Protein AF-A0AA43TR00-F1 (afdb_monomer_lite)

Radius of gyration: 16.91 Å; chains: 1; bounding box: 35×17×51 Å

Organism: NCBI:txid3053457

Structure (mmCIF, N/CA/C/O backbone):
data_AF-A0AA43TR00-F1
#
_entry.id   AF-A0AA43TR00-F1
#
loop_
_atom_site.group_PDB
_atom_site.id
_atom_site.type_symbol
_atom_site.label_atom_id
_atom_site.label_alt_id
_atom_site.label_comp_id
_atom_site.label_asym_id
_atom_site.label_entity_id
_atom_site.label_seq_id
_atom_site.pdbx_PDB_ins_code
_atom_site.Cartn_x
_atom_site.Cartn_y
_atom_site.Cartn_z
_atom_site.occupancy
_atom_site.B_iso_or_equiv
_atom_site.auth_seq_id
_atom_site.auth_comp_id
_atom_site.auth_asym_id
_atom_site.auth_atom_id
_atom_site.pdbx_PDB_model_num
ATOM 1 N N . MET A 1 1 ? 15.314 -7.916 8.777 1.00 61.78 1 MET A N 1
ATOM 2 C CA . MET A 1 1 ? 14.362 -7.377 7.782 1.00 61.78 1 MET A CA 1
ATOM 3 C C . MET A 1 1 ? 13.985 -6.005 8.293 1.00 61.78 1 MET A C 1
ATOM 5 O O . MET A 1 1 ? 13.623 -5.936 9.459 1.00 61.78 1 MET A O 1
ATOM 9 N N . ASP A 1 2 ? 14.192 -4.938 7.520 1.00 85.94 2 ASP A N 1
ATOM 10 C CA . ASP A 1 2 ? 13.721 -3.618 7.953 1.00 85.94 2 ASP A CA 1
ATOM 11 C C . ASP A 1 2 ? 12.185 -3.581 7.940 1.00 85.94 2 ASP A C 1
ATOM 13 O O . ASP A 1 2 ? 11.529 -4.386 7.267 1.00 85.94 2 ASP A O 1
ATOM 17 N N . GLU A 1 3 ? 11.610 -2.685 8.738 1.00 93.56 3 GLU A N 1
ATOM 18 C CA . GLU A 1 3 ? 10.156 -2.590 8.897 1.00 93.56 3 GLU A CA 1
ATOM 19 C C . GLU A 1 3 ? 9.464 -2.320 7.554 1.00 93.56 3 GLU A C 1
ATOM 21 O O . GLU A 1 3 ? 8.382 -2.840 7.296 1.00 93.56 3 GLU A O 1
ATOM 26 N N . GLN A 1 4 ? 10.119 -1.586 6.650 1.00 91.00 4 GLN A N 1
ATOM 27 C CA . GLN A 1 4 ? 9.580 -1.273 5.327 1.00 91.00 4 GLN A CA 1
ATOM 28 C C . GLN A 1 4 ? 9.366 -2.533 4.479 1.00 91.00 4 GLN A C 1
ATOM 30 O O . GLN A 1 4 ? 8.287 -2.718 3.913 1.00 91.00 4 GLN A O 1
ATOM 35 N N . LEU A 1 5 ? 10.355 -3.430 4.405 1.00 92.56 5 LEU A N 1
ATOM 36 C CA . LEU A 1 5 ? 10.217 -4.683 3.663 1.00 92.56 5 LEU A CA 1
ATOM 37 C C . LEU A 1 5 ? 9.197 -5.620 4.315 1.00 92.56 5 LEU A C 1
ATOM 39 O O . LEU A 1 5 ? 8.452 -6.294 3.600 1.00 92.56 5 LEU A O 1
ATOM 43 N N . PHE A 1 6 ? 9.154 -5.658 5.648 1.00 94.62 6 PHE A N 1
ATOM 44 C CA . PHE A 1 6 ? 8.156 -6.440 6.372 1.00 94.62 6 PHE A CA 1
ATOM 45 C C . PHE A 1 6 ? 6.737 -5.993 5.999 1.00 94.62 6 PHE A C 1
ATOM 47 O O . PHE A 1 6 ? 5.944 -6.806 5.520 1.00 94.62 6 PHE A O 1
ATOM 54 N N . TRP A 1 7 ? 6.433 -4.699 6.120 1.00 95.62 7 TRP A N 1
ATOM 55 C CA . TRP A 1 7 ? 5.106 -4.168 5.807 1.00 95.62 7 TRP A CA 1
ATOM 56 C C . TRP A 1 7 ? 4.749 -4.291 4.327 1.00 95.62 7 TRP A C 1
ATOM 58 O O . TRP A 1 7 ? 3.611 -4.627 4.001 1.00 95.62 7 TRP A O 1
ATOM 68 N N . ALA A 1 8 ? 5.714 -4.131 3.417 1.00 95.31 8 ALA A N 1
ATOM 69 C CA . ALA A 1 8 ? 5.480 -4.370 1.995 1.00 95.31 8 ALA A CA 1
ATOM 70 C C . ALA A 1 8 ? 5.034 -5.821 1.720 1.00 95.31 8 ALA A C 1
ATOM 72 O O . ALA A 1 8 ? 4.154 -6.052 0.891 1.00 95.31 8 ALA A O 1
ATOM 73 N N . ARG A 1 9 ? 5.600 -6.806 2.434 1.00 96.00 9 ARG A N 1
ATOM 74 C CA . ARG A 1 9 ? 5.193 -8.218 2.329 1.00 96.00 9 ARG A CA 1
ATOM 75 C C . ARG A 1 9 ? 3.813 -8.478 2.925 1.00 96.00 9 ARG A C 1
ATOM 77 O O . ARG A 1 9 ? 3.067 -9.248 2.331 1.00 96.00 9 ARG A O 1
ATOM 84 N N . GLN A 1 10 ? 3.465 -7.825 4.034 1.00 97.31 10 GLN A N 1
ATOM 85 C CA . GLN A 1 10 ? 2.116 -7.912 4.608 1.00 97.31 10 GLN A CA 1
ATOM 86 C C . GLN A 1 10 ? 1.059 -7.334 3.655 1.00 97.31 10 GLN A C 1
ATOM 88 O O . GLN A 1 10 ? 0.041 -7.960 3.388 1.00 97.31 10 GLN A O 1
ATOM 93 N N . LEU A 1 11 ? 1.315 -6.165 3.060 1.00 97.12 11 LEU A N 1
ATOM 94 C CA . LEU A 1 11 ? 0.396 -5.577 2.079 1.00 97.12 11 LEU A CA 1
ATOM 95 C C . LEU A 1 11 ? 0.261 -6.449 0.824 1.00 97.12 11 LEU A C 1
ATOM 97 O O . LEU A 1 11 ? -0.836 -6.592 0.286 1.00 97.12 11 LEU A O 1
ATOM 101 N N . GLN A 1 12 ? 1.360 -7.060 0.371 1.00 97.50 12 GLN A N 1
ATOM 102 C CA . GLN A 1 12 ? 1.344 -8.012 -0.739 1.00 97.50 12 GLN A CA 1
ATOM 103 C C . GLN A 1 12 ? 0.504 -9.256 -0.407 1.00 97.50 12 GLN A C 1
ATOM 105 O O . GLN A 1 12 ? -0.310 -9.666 -1.232 1.00 97.50 12 GLN A O 1
ATOM 110 N N . SER A 1 13 ? 0.684 -9.865 0.772 1.00 97.56 13 SER A N 1
ATOM 111 C CA . SER A 1 13 ? -0.046 -11.082 1.161 1.00 97.56 13 SER A CA 1
ATOM 112 C C . SER A 1 13 ? -1.546 -10.838 1.329 1.00 97.56 13 SER A C 1
ATOM 114 O O . SER A 1 13 ? -2.342 -11.716 1.010 1.00 97.56 13 SER A O 1
ATOM 116 N N . LEU A 1 14 ? -1.932 -9.631 1.746 1.00 97.12 14 LEU A N 1
ATOM 117 C CA . LEU A 1 14 ? -3.324 -9.177 1.796 1.00 97.12 14 LEU A CA 1
ATOM 118 C C . LEU A 1 14 ? -3.889 -8.794 0.414 1.00 97.12 14 LEU A C 1
ATOM 120 O O . LEU A 1 14 ? -5.054 -8.420 0.304 1.00 97.12 14 LEU A O 1
ATOM 124 N N . GLY A 1 15 ? -3.078 -8.843 -0.648 1.00 97.88 15 GLY A N 1
ATOM 125 C CA . GLY A 1 15 ? -3.489 -8.449 -1.995 1.00 97.88 15 GLY A CA 1
ATOM 126 C C . GLY A 1 15 ? -3.771 -6.950 -2.141 1.00 97.88 15 GLY A C 1
ATOM 127 O O . GLY A 1 15 ? -4.509 -6.561 -3.045 1.00 97.88 15 GLY A O 1
ATOM 128 N N . LEU A 1 16 ? -3.210 -6.121 -1.255 1.00 98.00 16 LEU A N 1
ATOM 129 C CA . LEU A 1 16 ? -3.377 -4.662 -1.214 1.00 98.00 16 LEU A CA 1
ATOM 130 C C . LEU A 1 16 ? -2.255 -3.918 -1.947 1.00 98.00 16 LEU A C 1
ATOM 132 O O . LEU A 1 16 ? -2.364 -2.722 -2.207 1.00 98.00 16 LEU A O 1
ATOM 136 N N . ALA A 1 17 ? -1.170 -4.615 -2.283 1.00 97.50 17 ALA A N 1
ATOM 137 C CA . ALA A 1 17 ? -0.030 -4.064 -2.999 1.00 97.50 17 ALA A CA 1
ATOM 138 C C . ALA A 1 17 ? 0.532 -5.059 -4.021 1.00 97.50 17 ALA A C 1
ATOM 140 O O . ALA A 1 17 ? 0.313 -6.268 -3.940 1.00 97.50 17 ALA A O 1
ATOM 141 N N . GLY A 1 18 ? 1.291 -4.531 -4.985 1.00 96.31 18 GLY A N 1
ATOM 142 C CA . GLY A 1 18 ? 2.106 -5.341 -5.888 1.00 96.31 18 GLY A CA 1
ATOM 143 C C . GLY A 1 18 ? 3.329 -5.950 -5.191 1.00 96.31 18 GLY A C 1
ATOM 144 O O . GLY A 1 18 ? 3.537 -5.805 -3.987 1.00 96.31 18 GLY A O 1
ATOM 145 N N . ASN A 1 19 ? 4.180 -6.623 -5.966 1.00 95.44 19 ASN A N 1
ATOM 146 C CA . ASN A 1 19 ? 5.403 -7.226 -5.435 1.00 95.44 19 ASN A CA 1
ATOM 147 C C . ASN A 1 19 ? 6.342 -6.158 -4.835 1.00 95.44 19 ASN A C 1
ATOM 149 O O . ASN A 1 19 ? 6.633 -5.174 -5.521 1.00 95.44 19 ASN A O 1
ATOM 153 N N . PRO A 1 20 ? 6.881 -6.362 -3.616 1.00 95.38 20 PRO A N 1
ATOM 154 C CA . PRO A 1 20 ? 7.857 -5.450 -3.031 1.00 95.38 20 PRO A CA 1
ATOM 155 C C . PRO A 1 20 ? 9.085 -5.276 -3.926 1.00 95.38 20 PRO A C 1
ATOM 157 O O . PRO A 1 20 ? 9.665 -6.255 -4.405 1.00 95.38 20 PRO A O 1
ATOM 160 N N . LEU A 1 21 ? 9.501 -4.025 -4.121 1.00 94.31 21 LEU A N 1
ATOM 161 C CA . LEU A 1 21 ? 10.668 -3.670 -4.923 1.00 94.31 21 LEU A CA 1
ATOM 162 C C . LEU A 1 21 ? 11.858 -3.367 -3.999 1.00 94.31 21 LEU A C 1
ATOM 164 O O . LEU A 1 21 ? 11.770 -2.446 -3.187 1.00 94.31 21 LEU A O 1
ATOM 168 N N . PRO A 1 22 ? 12.984 -4.099 -4.097 1.00 90.50 22 PRO A N 1
ATOM 169 C CA . PRO A 1 22 ? 14.160 -3.809 -3.283 1.00 90.50 22 PRO A CA 1
ATOM 170 C C . PRO A 1 22 ? 14.773 -2.462 -3.689 1.00 90.50 22 PRO A C 1
ATOM 172 O O . PRO A 1 22 ? 15.352 -2.353 -4.770 1.00 90.50 22 PRO A O 1
ATOM 175 N N . ALA A 1 23 ? 14.699 -1.455 -2.814 1.00 87.94 23 ALA A N 1
ATOM 176 C CA . ALA A 1 23 ? 15.117 -0.079 -3.115 1.00 87.94 23 ALA A CA 1
ATOM 177 C C . ALA A 1 23 ? 16.552 0.029 -3.667 1.00 87.94 23 ALA A C 1
ATOM 179 O O . ALA A 1 23 ? 16.816 0.811 -4.571 1.00 87.94 23 ALA A O 1
ATOM 180 N N . LYS A 1 24 ? 17.474 -0.819 -3.190 1.00 90.00 24 LYS A N 1
ATOM 181 C CA . LYS A 1 24 ? 18.883 -0.832 -3.628 1.00 90.00 24 LYS A CA 1
ATOM 182 C C . LYS A 1 24 ? 19.126 -1.473 -5.003 1.00 90.00 24 LYS A C 1
ATOM 184 O O . LYS A 1 24 ? 20.243 -1.410 -5.499 1.00 90.00 24 LYS A O 1
ATOM 189 N N . LYS A 1 25 ? 18.134 -2.160 -5.580 1.00 92.00 25 LYS A N 1
ATOM 190 C CA . LYS A 1 25 ? 18.276 -2.944 -6.826 1.00 92.00 25 LYS A CA 1
ATOM 191 C C . LYS A 1 25 ? 17.226 -2.603 -7.885 1.00 92.00 25 LYS A C 1
ATOM 193 O O . LYS A 1 25 ? 17.246 -3.182 -8.968 1.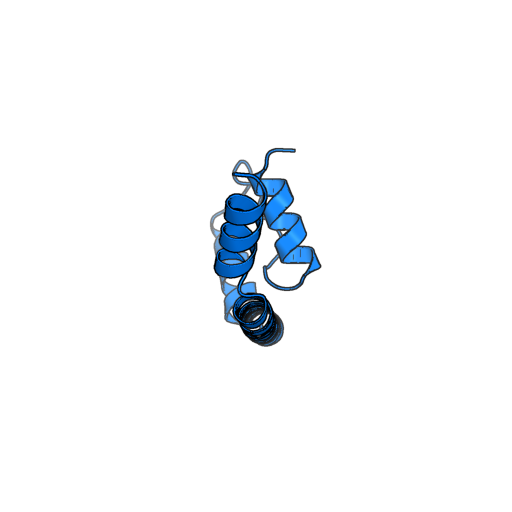00 92.00 25 LYS A O 1
ATOM 198 N N . VAL A 1 26 ? 16.271 -1.732 -7.564 1.00 95.62 26 VAL A N 1
ATOM 199 C CA . VAL A 1 26 ? 15.180 -1.386 -8.474 1.00 95.62 26 VAL A CA 1
ATOM 200 C C . VAL A 1 26 ? 15.715 -0.580 -9.658 1.00 95.62 26 VAL A C 1
ATOM 202 O O . VAL A 1 26 ? 16.551 0.305 -9.502 1.00 95.62 26 VAL A O 1
ATOM 205 N N . THR A 1 27 ? 15.222 -0.887 -10.854 1.00 97.75 27 THR A N 1
ATOM 206 C CA . THR A 1 27 ? 15.489 -0.109 -12.069 1.00 97.75 27 THR A CA 1
ATOM 207 C C . THR A 1 27 ? 14.273 0.741 -12.421 1.00 97.75 27 THR A C 1
ATOM 209 O O . THR A 1 27 ? 13.150 0.417 -12.026 1.00 97.75 27 THR A O 1
ATOM 212 N N . ALA A 1 28 ? 14.460 1.791 -13.225 1.00 98.12 28 ALA A N 1
ATOM 213 C CA . ALA A 1 28 ? 13.349 2.612 -13.715 1.00 98.12 28 ALA A CA 1
ATOM 214 C C . ALA A 1 28 ? 12.277 1.768 -14.436 1.00 98.12 28 ALA A C 1
ATOM 216 O O . ALA A 1 28 ? 11.082 1.948 -14.210 1.00 98.12 28 ALA A O 1
ATOM 217 N N . ALA A 1 29 ? 12.700 0.786 -15.241 1.00 98.19 29 ALA A N 1
ATOM 218 C CA . ALA A 1 29 ? 11.792 -0.128 -15.931 1.00 98.19 29 ALA A CA 1
ATOM 219 C C . ALA A 1 29 ? 11.002 -1.022 -14.957 1.00 98.19 29 ALA A C 1
ATOM 221 O O . ALA A 1 29 ? 9.791 -1.187 -15.115 1.00 98.19 29 ALA A O 1
ATOM 222 N N . ALA A 1 30 ? 11.663 -1.572 -13.932 1.00 97.19 30 ALA A N 1
ATOM 223 C CA . ALA A 1 30 ? 11.005 -2.396 -12.919 1.00 97.19 30 ALA A CA 1
ATOM 224 C C . ALA A 1 30 ? 10.008 -1.581 -12.081 1.00 97.19 30 ALA A C 1
ATOM 226 O O . ALA A 1 30 ? 8.903 -2.053 -11.817 1.00 97.19 30 ALA A O 1
ATOM 227 N N . LEU A 1 31 ? 10.362 -0.342 -11.725 1.00 97.56 31 LEU A N 1
ATOM 228 C CA . LEU A 1 31 ? 9.473 0.575 -11.019 1.00 97.56 31 LEU A CA 1
ATOM 229 C C . LEU A 1 31 ? 8.243 0.930 -11.864 1.00 97.56 31 LEU A C 1
ATOM 231 O O . LEU A 1 31 ? 7.118 0.776 -11.395 1.00 97.56 31 LEU A O 1
ATOM 235 N N . ALA A 1 32 ? 8.439 1.323 -13.127 1.00 98.38 32 ALA A N 1
ATOM 236 C CA . ALA A 1 32 ? 7.342 1.637 -14.042 1.00 98.38 32 ALA A CA 1
ATOM 237 C C . ALA A 1 32 ? 6.390 0.443 -14.229 1.00 98.38 32 ALA A C 1
ATOM 239 O O . ALA A 1 32 ? 5.169 0.608 -14.224 1.00 98.38 32 ALA A O 1
ATOM 240 N N . LYS A 1 33 ? 6.934 -0.776 -14.342 1.00 98.00 33 LYS A N 1
ATOM 241 C CA . LYS A 1 33 ? 6.136 -2.009 -14.394 1.00 98.00 33 LYS A CA 1
ATOM 242 C C . LYS A 1 33 ? 5.359 -2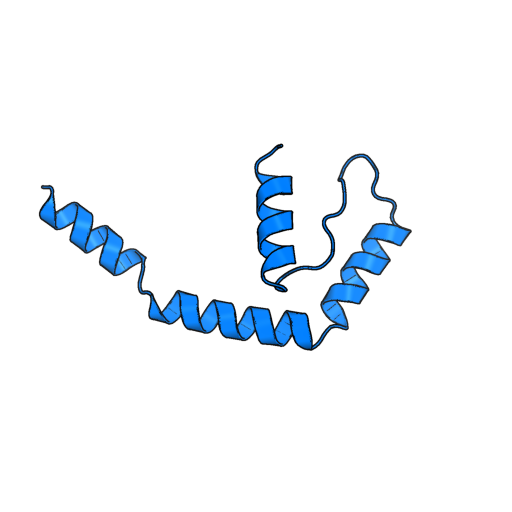.250 -13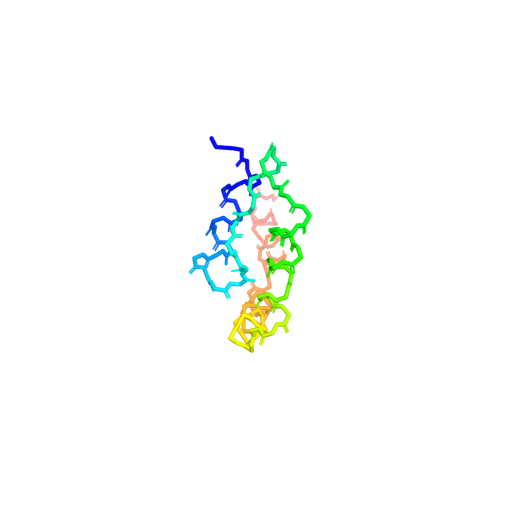.097 1.00 98.00 33 LYS A C 1
ATOM 244 O O . LYS A 1 33 ? 4.192 -2.632 -13.164 1.00 98.00 33 LYS A O 1
ATOM 249 N N . GLY A 1 34 ? 5.981 -2.026 -11.939 1.00 97.31 34 GLY A N 1
ATOM 250 C CA . GLY A 1 34 ? 5.333 -2.159 -10.633 1.00 97.31 34 GLY A CA 1
ATOM 251 C C . GLY A 1 34 ? 4.145 -1.209 -10.485 1.00 97.31 34 GLY A C 1
ATOM 252 O O . GLY A 1 34 ? 3.053 -1.649 -10.138 1.00 97.31 34 GLY A O 1
ATOM 253 N N . ILE A 1 35 ? 4.333 0.064 -10.849 1.00 97.69 35 ILE A N 1
ATOM 254 C CA . ILE A 1 35 ? 3.273 1.080 -10.837 1.00 97.69 35 ILE A CA 1
ATOM 255 C C . ILE A 1 35 ? 2.110 0.657 -11.741 1.00 97.69 35 ILE A C 1
ATOM 257 O O . ILE A 1 35 ? 0.974 0.600 -11.277 1.00 97.69 35 ILE A O 1
ATOM 261 N N . ARG A 1 36 ? 2.382 0.289 -13.003 1.00 98.38 36 ARG A N 1
ATOM 262 C CA . ARG A 1 36 ? 1.336 -0.159 -13.943 1.00 98.38 36 ARG A CA 1
ATOM 263 C C . ARG A 1 36 ? 0.589 -1.388 -13.436 1.00 98.38 36 ARG A C 1
ATOM 265 O O . ARG A 1 36 ? -0.629 -1.388 -13.430 1.00 98.38 36 ARG A O 1
ATOM 272 N N . THR A 1 37 ? 1.300 -2.383 -12.901 1.00 97.31 37 THR A N 1
ATOM 273 C CA . THR A 1 37 ? 0.677 -3.582 -12.303 1.00 97.31 37 THR A CA 1
ATOM 274 C C . THR A 1 37 ? -0.386 -3.218 -11.264 1.00 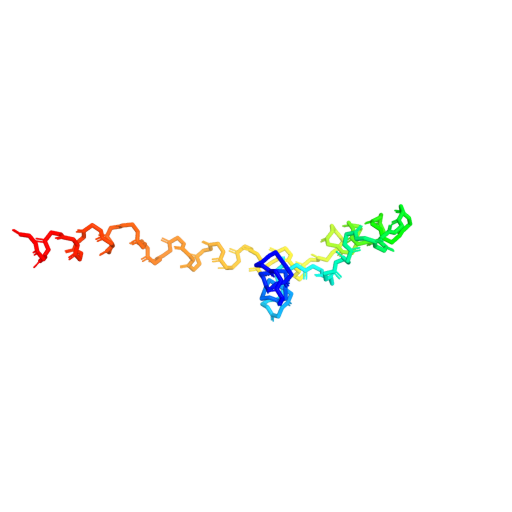97.31 37 THR A C 1
ATOM 276 O O . THR A 1 37 ? -1.470 -3.796 -11.258 1.00 97.31 37 THR A O 1
ATOM 279 N N . VAL A 1 38 ? -0.091 -2.255 -10.386 1.00 98.00 38 VAL A N 1
ATOM 280 C CA . VAL A 1 38 ? -1.038 -1.810 -9.354 1.00 98.00 38 VAL A CA 1
ATOM 281 C C . VAL A 1 38 ? -2.184 -0.997 -9.966 1.00 98.00 38 VAL A C 1
ATOM 283 O O . VAL A 1 38 ? -3.346 -1.239 -9.640 1.00 98.00 38 VAL A O 1
ATOM 286 N N . LEU A 1 39 ? -1.876 -0.067 -10.876 1.00 98.06 39 LEU A N 1
ATOM 287 C CA . LEU A 1 39 ? -2.870 0.795 -11.528 1.00 98.06 39 LEU A CA 1
ATOM 288 C C . LEU A 1 39 ? -3.814 0.041 -12.470 1.00 98.06 39 LEU A C 1
ATOM 290 O O . LEU A 1 39 ? -4.963 0.444 -12.618 1.00 98.06 39 LEU A O 1
ATOM 294 N N . ASP A 1 40 ? -3.384 -1.069 -13.055 1.00 98.19 40 ASP A N 1
ATOM 295 C CA . ASP A 1 40 ? -4.198 -1.857 -13.983 1.00 98.19 40 ASP A CA 1
ATOM 296 C C . ASP A 1 40 ? -5.011 -2.935 -13.243 1.00 98.19 40 ASP A C 1
ATOM 298 O O . ASP A 1 40 ? -6.068 -3.364 -13.708 1.00 98.19 40 ASP A O 1
ATOM 302 N N . SER A 1 41 ? -4.591 -3.326 -12.036 1.00 98.38 41 SER A N 1
ATOM 303 C CA . SER A 1 41 ? -5.252 -4.374 -11.257 1.00 98.38 41 SER A CA 1
ATOM 304 C C . SER A 1 41 ? -6.531 -3.893 -10.570 1.00 98.38 41 SER A C 1
ATOM 306 O O . SER A 1 41 ? -6.509 -3.238 -9.523 1.00 98.38 41 SER A O 1
ATOM 308 N N . LYS A 1 42 ? -7.680 -4.295 -11.124 1.00 98.25 42 LYS A N 1
ATOM 309 C CA . LYS A 1 42 ? -8.982 -4.119 -10.467 1.00 98.25 42 LYS A CA 1
ATOM 310 C C . LYS A 1 42 ? -9.044 -4.847 -9.120 1.00 98.25 42 LYS A C 1
ATOM 312 O O . LYS A 1 42 ? -9.567 -4.287 -8.166 1.00 98.25 42 LYS A O 1
ATOM 317 N N . THR A 1 43 ? -8.450 -6.035 -9.022 1.00 98.25 43 THR A N 1
ATOM 318 C CA . THR A 1 43 ? -8.430 -6.833 -7.789 1.00 98.25 43 THR A CA 1
ATOM 319 C C . THR A 1 43 ? -7.738 -6.101 -6.642 1.00 98.25 43 THR A C 1
ATOM 321 O O . THR A 1 43 ? -8.297 -6.025 -5.555 1.00 98.25 43 THR A O 1
ATOM 324 N N . ILE A 1 44 ? -6.565 -5.500 -6.883 1.00 98.44 44 ILE A N 1
ATOM 325 C CA . ILE A 1 44 ? -5.852 -4.743 -5.839 1.00 98.44 44 ILE A CA 1
ATOM 326 C C . ILE A 1 44 ? -6.698 -3.550 -5.371 1.00 98.44 44 ILE A C 1
ATOM 328 O O . ILE A 1 44 ? -6.805 -3.303 -4.172 1.00 98.44 44 ILE A O 1
ATOM 332 N N . ARG A 1 45 ? -7.350 -2.836 -6.301 1.00 98.25 45 ARG A N 1
ATOM 333 C CA . ARG A 1 45 ? -8.247 -1.719 -5.960 1.00 98.25 45 ARG A CA 1
ATOM 334 C C . ARG A 1 45 ? -9.447 -2.159 -5.126 1.00 98.25 45 ARG A C 1
ATOM 336 O O . ARG A 1 45 ? -9.769 -1.505 -4.137 1.00 98.25 45 ARG A O 1
ATOM 343 N N . ASP A 1 46 ? -10.105 -3.242 -5.524 1.00 98.31 46 ASP A N 1
ATOM 344 C CA . ASP A 1 46 ? -11.295 -3.744 -4.837 1.00 98.31 46 ASP A CA 1
ATOM 345 C C . ASP A 1 46 ? -10.931 -4.257 -3.427 1.00 98.31 46 ASP A C 1
ATOM 347 O O . ASP A 1 46 ? -11.609 -3.908 -2.459 1.00 98.31 46 ASP A O 1
ATOM 351 N N . ASN A 1 47 ? -9.802 -4.963 -3.280 1.00 98.31 47 ASN A N 1
ATOM 352 C CA . ASN A 1 47 ? -9.275 -5.392 -1.978 1.00 98.31 47 ASN A CA 1
ATOM 353 C C . ASN A 1 47 ? -8.933 -4.197 -1.076 1.00 98.31 47 ASN A C 1
ATOM 355 O O . ASN A 1 47 ? -9.299 -4.184 0.097 1.00 98.31 47 ASN A O 1
ATOM 359 N N . ALA A 1 48 ? -8.274 -3.166 -1.617 1.00 97.69 48 ALA A N 1
ATOM 360 C CA . ALA A 1 48 ? -7.962 -1.942 -0.876 1.00 97.69 48 ALA A CA 1
ATOM 361 C C . ALA A 1 48 ? -9.225 -1.229 -0.378 1.00 97.69 48 ALA A C 1
ATOM 363 O O . ALA A 1 48 ? -9.277 -0.785 0.771 1.00 97.69 48 ALA A O 1
ATOM 364 N N . LYS A 1 49 ? -10.273 -1.177 -1.207 1.00 97.69 49 LYS A N 1
ATOM 365 C CA . LYS A 1 49 ? -11.571 -0.625 -0.810 1.00 97.69 49 LYS A CA 1
ATOM 366 C C . LYS A 1 49 ?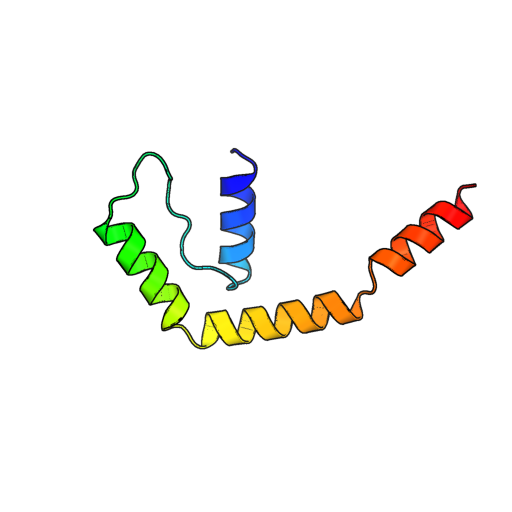 -12.206 -1.435 0.322 1.00 97.69 49 LYS A C 1
ATOM 368 O O . LYS A 1 49 ? -12.663 -0.845 1.297 1.00 97.69 49 LYS A O 1
ATOM 373 N N . GLN A 1 50 ? -12.206 -2.763 0.218 1.00 97.06 50 GLN A N 1
ATOM 374 C CA . GLN A 1 50 ? -12.754 -3.636 1.257 1.00 97.06 50 GLN A CA 1
ATOM 375 C C . GLN A 1 50 ? -11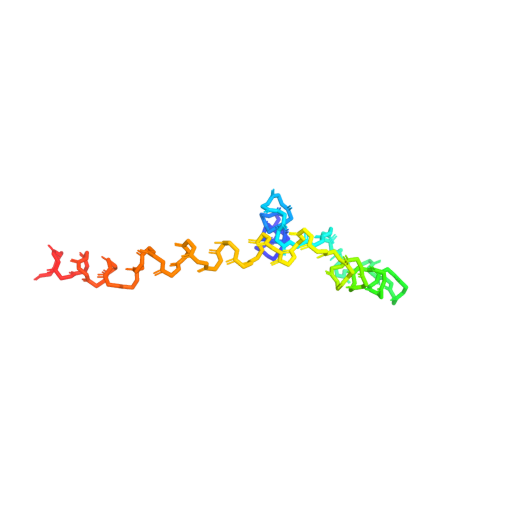.982 -3.504 2.577 1.00 97.06 50 GLN A C 1
ATOM 377 O O . GLN A 1 50 ? -12.591 -3.346 3.633 1.00 97.06 50 GLN A O 1
ATOM 382 N N . ALA A 1 51 ? -10.648 -3.498 2.524 1.00 96.25 51 ALA A N 1
ATOM 383 C CA . ALA A 1 51 ? -9.805 -3.315 3.700 1.00 96.25 51 ALA A CA 1
ATOM 384 C C . ALA A 1 51 ? -10.084 -1.972 4.391 1.00 96.25 51 ALA A C 1
ATOM 386 O O . ALA A 1 51 ? -10.265 -1.933 5.606 1.00 96.25 51 ALA A O 1
ATOM 387 N N . SER A 1 52 ? -10.216 -0.885 3.623 1.00 94.25 52 SER A N 1
ATOM 388 C CA . SER A 1 52 ? -10.591 0.428 4.162 1.00 94.25 52 SER A CA 1
ATOM 389 C C . SER A 1 52 ? -11.935 0.398 4.893 1.00 94.25 52 SER A C 1
ATOM 391 O O . SER A 1 52 ? -12.066 1.019 5.945 1.00 94.25 52 SER A O 1
ATOM 393 N N . GLN A 1 53 ? -12.936 -0.299 4.352 1.00 94.38 53 GLN A N 1
ATOM 394 C CA . GLN A 1 53 ? -14.257 -0.404 4.982 1.00 94.38 53 GLN A CA 1
ATOM 395 C C . GLN A 1 53 ? -14.188 -1.172 6.308 1.00 94.38 53 GLN A C 1
ATOM 397 O O . GLN A 1 53 ? -14.768 -0.736 7.300 1.00 94.38 53 GLN A O 1
ATOM 402 N N . LEU A 1 54 ? -13.430 -2.271 6.351 1.00 92.25 54 LEU A N 1
ATOM 403 C CA . LEU A 1 54 ? -13.209 -3.045 7.576 1.00 92.25 54 LEU A CA 1
ATOM 404 C C . LEU A 1 54 ? -12.461 -2.232 8.641 1.00 92.25 54 LEU A C 1
ATOM 406 O O . LEU A 1 54 ? -12.826 -2.267 9.812 1.00 92.25 54 LEU A O 1
ATOM 410 N N . MET A 1 55 ? -11.444 -1.465 8.237 1.00 89.88 55 MET A N 1
ATOM 411 C CA . MET A 1 55 ? -10.692 -0.602 9.152 1.00 89.88 55 MET A CA 1
ATOM 412 C C . MET A 1 55 ? -11.563 0.507 9.748 1.00 89.88 55 MET A C 1
ATOM 414 O O . MET A 1 55 ? -11.450 0.787 10.938 1.00 89.88 55 MET A O 1
ATOM 418 N N . GLN A 1 56 ? -12.445 1.115 8.949 1.00 87.50 56 GLN A N 1
ATOM 419 C CA . GLN A 1 56 ? -13.378 2.142 9.426 1.00 87.50 56 GLN A CA 1
ATOM 420 C C . GLN A 1 56 ? -14.388 1.579 10.431 1.00 87.50 56 GLN A C 1
ATOM 422 O O . GLN A 1 56 ? -14.692 2.237 11.419 1.00 87.50 56 GLN A O 1
ATOM 427 N N . ALA A 1 57 ? -14.864 0.349 10.219 1.00 88.81 57 ALA A N 1
ATOM 428 C CA . ALA A 1 57 ? -15.789 -0.309 11.139 1.00 88.81 57 ALA A CA 1
ATOM 429 C C . ALA A 1 57 ? -15.163 -0.647 12.506 1.00 88.81 57 ALA A C 1
ATOM 431 O O . ALA A 1 57 ? -15.887 -0.827 13.479 1.00 88.81 57 ALA A O 1
ATOM 432 N N . ASN A 1 58 ? -13.833 -0.745 12.589 1.00 84.25 58 ASN A N 1
ATOM 433 C CA . ASN A 1 58 ? -13.129 -1.160 13.802 1.00 84.25 58 ASN A CA 1
ATOM 434 C C . ASN A 1 58 ? -13.034 -0.059 14.880 1.00 84.25 58 ASN A C 1
ATOM 436 O O . ASN A 1 58 ? -12.628 -0.377 15.991 1.00 84.25 58 ASN A O 1
ATOM 440 N N . ASP A 1 59 ? -13.342 1.208 14.554 1.00 84.06 59 ASP A N 1
ATOM 441 C CA . ASP A 1 59 ? -13.202 2.399 15.424 1.00 84.06 59 ASP A CA 1
ATOM 442 C C . ASP A 1 59 ? -12.067 2.280 16.464 1.00 84.06 59 ASP A C 1
ATOM 444 O O . ASP A 1 59 ? -12.238 2.367 17.685 1.00 84.06 59 ASP A O 1
ATOM 448 N N . GLY A 1 60 ? -10.868 1.978 15.956 1.00 88.12 60 GLY A N 1
ATOM 449 C CA . GLY A 1 60 ? -9.744 1.586 16.804 1.00 88.12 60 GLY A CA 1
ATOM 450 C C . GLY A 1 60 ? -9.291 2.703 17.743 1.00 88.12 60 GLY A C 1
ATOM 451 O O . GLY A 1 60 ? -8.742 2.422 18.806 1.00 88.12 60 GLY A O 1
ATOM 452 N N . ILE A 1 61 ? -9.548 3.960 17.370 1.00 91.00 61 ILE A N 1
ATOM 453 C CA . ILE A 1 61 ? -9.233 5.127 18.195 1.00 91.00 61 ILE A CA 1
ATOM 454 C C . ILE A 1 61 ? -10.169 5.171 19.399 1.00 91.00 61 ILE A C 1
ATOM 456 O O . ILE A 1 61 ? -9.674 5.246 20.522 1.00 91.00 61 ILE A O 1
ATOM 460 N N . ALA A 1 62 ? -11.489 5.061 19.200 1.00 90.81 62 ALA A N 1
ATOM 461 C CA . ALA A 1 62 ? -12.427 5.037 20.320 1.00 90.81 62 ALA A CA 1
ATOM 462 C C . ALA A 1 62 ? -12.121 3.876 21.274 1.00 90.81 62 ALA A C 1
ATOM 464 O O . ALA A 1 62 ? -12.093 4.060 22.492 1.00 90.81 62 ALA A O 1
ATOM 465 N N . ARG A 1 63 ? -11.792 2.694 20.732 1.00 91.12 63 ARG A N 1
ATOM 466 C CA . ARG A 1 63 ? -11.382 1.548 21.554 1.00 91.12 63 ARG A CA 1
ATOM 467 C C . ARG A 1 63 ? -10.098 1.818 22.344 1.00 91.12 63 ARG A C 1
ATOM 469 O O . ARG A 1 63 ? -10.015 1.424 23.505 1.00 91.12 63 ARG A O 1
ATOM 476 N N . ALA A 1 64 ? -9.105 2.466 21.738 1.00 94.19 64 ALA A N 1
ATOM 477 C CA . ALA A 1 64 ? -7.865 2.825 22.421 1.00 94.19 64 ALA A CA 1
ATOM 478 C C . ALA A 1 64 ? -8.110 3.829 23.557 1.00 94.19 64 ALA A C 1
ATOM 480 O O . ALA A 1 64 ? -7.600 3.623 24.655 1.00 94.19 64 ALA A O 1
ATOM 481 N N . VAL A 1 65 ? -8.932 4.859 23.327 1.00 95.56 65 VAL A N 1
ATOM 482 C CA . VAL A 1 65 ? -9.319 5.835 24.361 1.00 95.56 65 VAL A CA 1
ATOM 483 C C . VAL A 1 65 ? -10.014 5.135 25.526 1.00 95.56 65 VAL A C 1
ATOM 485 O O . VAL A 1 65 ? -9.576 5.281 26.661 1.00 95.56 65 VAL A O 1
ATOM 488 N N . GLN A 1 66 ? -11.004 4.284 25.242 1.00 95.44 66 GLN A N 1
ATOM 489 C CA . GLN A 1 66 ? -11.705 3.514 26.271 1.00 95.44 66 GLN A CA 1
ATOM 490 C C . GLN A 1 66 ? -10.740 2.665 27.116 1.00 95.44 66 GLN A C 1
ATOM 492 O O . GLN A 1 66 ? -10.897 2.556 28.327 1.00 95.44 66 GLN A O 1
ATOM 497 N N . LEU A 1 67 ? -9.743 2.030 26.489 1.00 95.94 67 LEU A N 1
ATOM 498 C CA . LEU A 1 67 ? -8.740 1.231 27.200 1.00 95.94 67 LEU A CA 1
ATOM 499 C C . LEU A 1 67 ? -7.856 2.079 28.119 1.00 95.94 67 LEU A C 1
ATOM 501 O O . LEU A 1 67 ? -7.527 1.621 29.210 1.00 95.94 67 LEU A O 1
ATOM 505 N N . LEU A 1 68 ? -7.485 3.286 27.688 1.00 96.38 68 LEU A N 1
ATOM 506 C CA . LEU A 1 68 ? -6.707 4.218 28.502 1.00 96.38 68 LEU A CA 1
ATOM 507 C C . LEU A 1 68 ? -7.528 4.720 29.695 1.00 96.38 68 LEU A C 1
ATOM 509 O O . LEU A 1 68 ? -7.045 4.669 30.818 1.00 96.38 68 LEU A O 1
ATOM 513 N N . GLU A 1 69 ? -8.780 5.119 29.472 1.00 96.12 69 GLU A N 1
ATOM 514 C CA . GLU A 1 69 ? -9.694 5.585 30.528 1.00 96.12 69 GLU A CA 1
ATOM 515 C C . GLU A 1 69 ? -10.026 4.509 31.571 1.00 96.12 69 GLU A C 1
ATOM 517 O O . GLU A 1 69 ? -10.372 4.844 32.692 1.00 96.12 69 GLU A O 1
ATOM 522 N N . MET A 1 70 ? -9.934 3.218 31.234 1.00 92.31 70 MET A N 1
ATOM 523 C CA . MET A 1 70 ? -10.126 2.127 32.204 1.00 92.31 70 MET A CA 1
ATOM 524 C C . MET A 1 70 ? -8.881 1.825 33.054 1.00 92.31 70 MET A C 1
ATOM 526 O O . MET A 1 70 ? -8.985 1.079 34.027 1.00 92.31 70 MET A O 1
ATOM 530 N N . GLN A 1 71 ? -7.698 2.305 32.657 1.00 84.12 71 GLN A N 1
ATOM 531 C CA . GLN A 1 71 ? -6.437 2.068 33.374 1.00 84.12 71 GLN A CA 1
ATOM 532 C C . GLN A 1 71 ? -6.010 3.236 34.273 1.00 84.12 71 GLN A C 1
ATOM 534 O O . GLN A 1 71 ? -5.111 3.051 35.097 1.00 84.12 71 GLN A O 1
ATOM 539 N N . PHE A 1 72 ? -6.641 4.399 34.121 1.00 59.91 72 PHE A N 1
ATOM 540 C CA . PHE A 1 72 ? -6.463 5.588 34.957 1.00 59.91 72 PHE A CA 1
ATOM 541 C C . PHE A 1 72 ? -7.751 5.912 35.719 1.00 59.91 72 PHE A C 1
ATOM 543 O O . PHE A 1 72 ? -7.651 6.673 36.707 1.00 59.91 72 PHE A O 1
#

InterPro domains:
  IPR050426 Glycosyltransferase 28 [PTHR48050] (4-69)

Sequence (72 aa):
MDEQLFWARQLQSLGLAGNPLPAKKVTAAALAKGIRTVLDSKTIRDNAKQASQLMQANDGIARAVQLLEMQF

Secondary structure (DSSP, 8-state):
--HHHHHHHHHHHTTSS-PPP-TTT--HHHHHHHHHHHHH-HHHHHHHHHHHHHHHHT-HHHHHHHHHHTT-

Foldseek 3Di:
DDPVQVVQVVCVVLLLAFDDDDPVPDDPVNVVVRVCVCVVDPSNVVSNVVVVVVVVVPPVVVVVVVVVVVVD

pLDDT: mean 93.85, std 6.78, range [59.91, 98.44]